Protein AF-A0A9D9K4T9-F1 (afdb_monomer)

Solvent-accessible surface area (backbone atoms only — not comparable to full-atom values): 6814 Å² total; per-residue (Å²): 108,70,69,56,29,68,74,70,73,47,84,76,87,84,81,91,73,86,72,83,72,71,83,89,52,61,52,65,62,52,19,48,52,57,57,55,70,65,71,66,52,78,64,47,41,59,69,52,89,51,76,40,75,67,49,90,54,60,74,48,31,54,37,29,51,52,46,48,26,70,63,34,76,47,54,49,30,36,56,38,71,42,73,45,84,91,44,83,73,84,41,72,42,80,75,44,74,44,54,48,39,58,55,53,52,56,56,63,70,76,106

pLDDT: mean 95.35, std 3.34, range [77.12, 98.44]

Foldseek 3Di:
DVVVCVVVVHDDDDQDQDPDDDPVDDLLVSLLVSVVSVVDDLVCLAPPADEDAADPPVVSSVSNQVVSCVSHVAGHKYFDKDWDPPDVVTDIDRPDTHRVRVVVVVVVVVD

Secondary structure (DSSP, 8-state):
-HHHHHHHSS-PPP--------TTS-HHHHHHHHHHTT---HHHHHHS--EE---SSHHHHHHHHHHHHHHHSSPPEEEEEEE-TT-SS--EEEEEEEEHHHHHHHHHH--

Structure (mmCIF, N/CA/C/O backbone):
data_AF-A0A9D9K4T9-F1
#
_entry.id   AF-A0A9D9K4T9-F1
#
loop_
_atom_site.group_PDB
_atom_site.id
_atom_site.type_symbol
_atom_site.label_atom_id
_atom_site.label_alt_id
_atom_site.label_comp_id
_atom_site.label_asym_id
_atom_site.label_entity_id
_atom_site.label_seq_id
_atom_site.pdbx_PDB_ins_code
_atom_site.Cartn_x
_atom_site.Cartn_y
_atom_site.Cartn_z
_atom_site.occupancy
_atom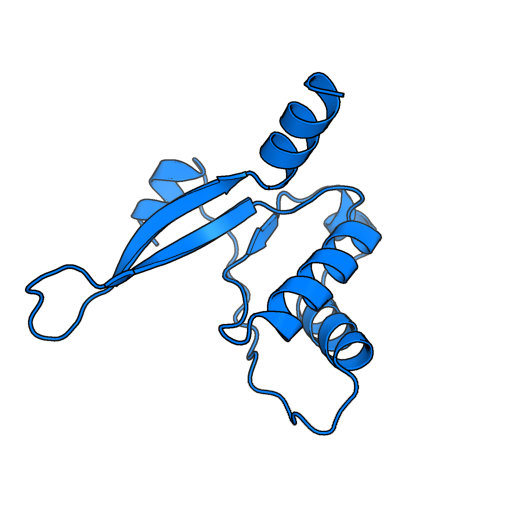_site.B_iso_or_equiv
_atom_site.auth_seq_id
_atom_site.auth_comp_id
_atom_site.auth_asym_id
_atom_site.auth_atom_id
_atom_site.pdbx_PDB_model_num
ATOM 1 N N . MET A 1 1 ? -8.887 13.772 5.233 1.00 77.12 1 MET A N 1
ATOM 2 C CA . MET A 1 1 ? -7.760 14.591 4.742 1.00 77.12 1 MET A CA 1
ATOM 3 C C . MET A 1 1 ? -7.056 15.345 5.867 1.00 77.12 1 MET A C 1
ATOM 5 O O . MET A 1 1 ? -5.870 15.124 6.027 1.00 77.12 1 MET A O 1
ATOM 9 N N . ALA A 1 2 ? -7.757 16.136 6.695 1.00 80.38 2 ALA A N 1
ATOM 10 C CA . ALA A 1 2 ? -7.148 16.928 7.781 1.00 80.38 2 ALA A CA 1
ATOM 11 C C . ALA A 1 2 ? -6.120 16.167 8.650 1.00 80.38 2 ALA A C 1
ATOM 13 O O . ALA A 1 2 ? -5.000 16.632 8.808 1.00 80.38 2 ALA A O 1
ATOM 14 N N . ARG A 1 3 ? -6.454 14.955 9.117 1.00 87.81 3 ARG A N 1
ATOM 15 C CA . ARG A 1 3 ? -5.536 14.124 9.919 1.00 87.81 3 ARG A CA 1
ATOM 16 C C . ARG A 1 3 ? -4.266 13.688 9.175 1.00 87.81 3 ARG A C 1
ATOM 18 O O . ARG A 1 3 ? -3.214 13.576 9.785 1.00 87.81 3 ARG A O 1
ATOM 25 N N . ILE A 1 4 ? -4.349 13.436 7.866 1.00 90.19 4 ILE A N 1
ATOM 26 C CA . ILE A 1 4 ? -3.174 13.066 7.058 1.00 90.19 4 ILE A CA 1
ATOM 27 C C . ILE A 1 4 ? -2.239 14.268 6.941 1.00 90.19 4 ILE A C 1
ATOM 29 O O . ILE A 1 4 ? -1.043 14.123 7.155 1.00 90.19 4 ILE A O 1
ATOM 33 N N . VAL A 1 5 ? -2.794 15.450 6.662 1.00 9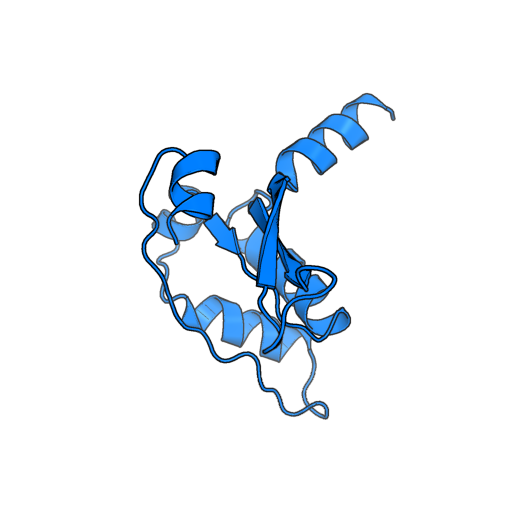1.38 5 VAL A N 1
ATOM 34 C CA . VAL A 1 5 ? -2.023 16.698 6.568 1.00 91.38 5 VAL A CA 1
ATOM 35 C C . VAL A 1 5 ? -1.343 17.027 7.895 1.00 91.38 5 VAL A C 1
ATOM 37 O O . VAL A 1 5 ? -0.179 17.404 7.899 1.00 91.38 5 VAL A O 1
ATOM 40 N N . GLU A 1 6 ? -2.036 16.827 9.018 1.00 89.56 6 GLU A N 1
ATOM 41 C CA . GLU A 1 6 ? -1.475 17.011 10.361 1.00 89.56 6 GLU A CA 1
ATOM 42 C C . GLU A 1 6 ? -0.253 16.111 10.608 1.00 89.56 6 GLU A C 1
ATOM 44 O O . GLU A 1 6 ? 0.758 16.580 11.120 1.00 89.56 6 GLU A O 1
ATOM 49 N N . ILE A 1 7 ? -0.328 14.831 10.226 1.00 88.06 7 ILE A N 1
ATOM 50 C CA . ILE A 1 7 ? 0.756 13.866 10.463 1.00 88.06 7 ILE A CA 1
ATOM 51 C C . ILE A 1 7 ? 1.916 14.059 9.473 1.00 88.06 7 ILE A C 1
ATOM 53 O O . ILE A 1 7 ? 3.076 13.956 9.861 1.00 88.06 7 ILE A O 1
ATOM 57 N N . VAL A 1 8 ? 1.618 14.305 8.195 1.00 89.00 8 VAL A N 1
ATOM 58 C CA . VAL A 1 8 ? 2.627 14.390 7.121 1.00 89.00 8 VAL A CA 1
ATOM 59 C C . VAL A 1 8 ? 3.244 15.791 7.017 1.00 89.00 8 VAL A C 1
ATOM 61 O O . VAL A 1 8 ? 4.337 15.942 6.481 1.00 89.00 8 VAL A O 1
ATOM 64 N N . GLY A 1 9 ? 2.572 16.827 7.527 1.00 90.38 9 GLY A N 1
ATOM 65 C CA . GLY A 1 9 ? 3.041 18.217 7.495 1.00 90.38 9 GLY A CA 1
ATOM 66 C C . GLY A 1 9 ? 2.842 18.931 6.152 1.00 90.38 9 GLY A C 1
ATOM 67 O O . GLY A 1 9 ? 3.249 20.080 6.003 1.00 90.38 9 GLY A O 1
ATOM 68 N N . ALA A 1 10 ? 2.206 18.279 5.176 1.00 90.38 10 ALA A N 1
ATOM 69 C CA . ALA A 1 10 ? 1.903 18.839 3.863 1.00 90.38 10 ALA A CA 1
ATOM 70 C C . ALA A 1 10 ? 0.593 18.266 3.306 1.00 90.38 10 ALA A C 1
ATOM 72 O O . ALA A 1 10 ? 0.134 17.202 3.725 1.00 90.38 10 ALA A O 1
ATOM 73 N N . THR A 1 11 ? -0.011 18.972 2.346 1.00 93.19 11 THR A N 1
ATOM 74 C CA . THR A 1 11 ? -1.185 18.464 1.621 1.00 93.19 11 THR A CA 1
ATOM 75 C C . THR A 1 11 ? -0.720 17.559 0.481 1.00 93.19 11 THR A C 1
ATOM 77 O O . THR A 1 11 ? -0.074 18.067 -0.434 1.00 93.19 11 THR A O 1
ATOM 80 N N . PRO A 1 12 ? -1.021 16.247 0.508 1.00 92.50 12 PRO A N 1
ATOM 81 C CA . PRO A 1 12 ? -0.625 15.352 -0.569 1.00 92.50 12 PRO A CA 1
ATOM 82 C C . PRO A 1 12 ? -1.506 15.556 -1.805 1.00 92.50 12 PRO A C 1
ATOM 84 O O . PRO A 1 12 ? -2.710 15.804 -1.694 1.00 92.50 12 PRO A O 1
ATOM 87 N N . GLU A 1 13 ? -0.921 15.369 -2.985 1.00 94.69 13 GLU A N 1
ATOM 88 C CA . GLU A 1 13 ? -1.695 15.107 -4.196 1.00 94.69 13 GLU A CA 1
ATOM 89 C C . GLU A 1 13 ? -2.368 13.732 -4.062 1.00 94.69 13 GLU A C 1
ATOM 91 O O . GLU A 1 13 ? -1.722 12.739 -3.724 1.00 94.69 13 GLU A O 1
ATOM 96 N N . VAL A 1 14 ? -3.679 13.662 -4.298 1.00 95.12 14 VAL A N 1
ATOM 97 C CA . VAL A 1 14 ? -4.439 12.414 -4.160 1.00 95.12 14 VAL A CA 1
ATOM 98 C C . VAL A 1 14 ? -4.704 11.815 -5.529 1.00 95.12 14 VAL A C 1
ATOM 100 O O . VAL A 1 14 ? -5.439 12.390 -6.329 1.00 95.12 14 VAL A O 1
ATOM 103 N N . ARG A 1 15 ? -4.184 10.608 -5.753 1.00 95.62 15 ARG A N 1
ATOM 104 C CA . ARG A 1 15 ? -4.483 9.798 -6.937 1.00 95.62 15 ARG A CA 1
ATOM 105 C C . ARG A 1 15 ? -5.443 8.674 -6.551 1.00 95.62 15 ARG A C 1
ATOM 107 O O . ARG A 1 15 ? -5.094 7.784 -5.778 1.00 95.62 15 ARG A O 1
ATOM 114 N N . ALA A 1 16 ? -6.675 8.739 -7.055 1.00 95.38 16 ALA A N 1
ATOM 115 C CA . ALA A 1 16 ? -7.685 7.711 -6.822 1.00 95.38 16 ALA A CA 1
ATOM 116 C C . ALA A 1 16 ? -7.467 6.539 -7.791 1.00 95.38 16 ALA A C 1
ATOM 118 O O . ALA A 1 16 ? -7.800 6.625 -8.971 1.00 95.38 16 ALA A O 1
ATOM 119 N N . ILE A 1 17 ? -6.889 5.448 -7.286 1.00 96.06 17 ILE A N 1
ATOM 120 C CA . ILE A 1 17 ? -6.604 4.239 -8.064 1.00 96.06 17 ILE A CA 1
ATOM 1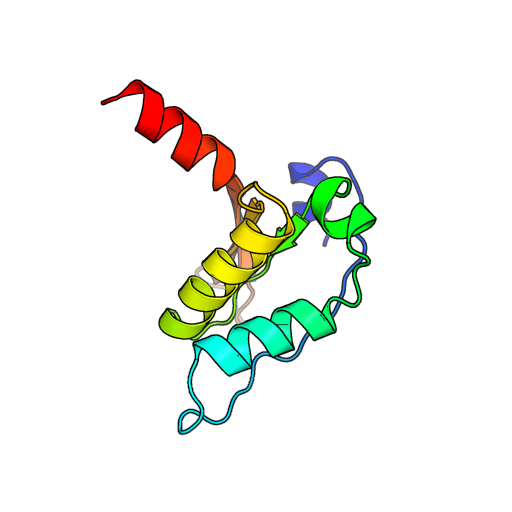21 C C . ILE A 1 17 ? -7.532 3.127 -7.581 1.00 96.06 17 ILE A C 1
ATOM 123 O O . ILE A 1 17 ? -7.478 2.705 -6.425 1.00 96.06 17 ILE A O 1
ATOM 127 N N . GLU A 1 18 ? -8.398 2.651 -8.469 1.00 94.31 18 GLU A N 1
ATOM 128 C CA . GLU A 1 18 ? -9.280 1.521 -8.181 1.00 94.31 18 GLU A CA 1
ATOM 129 C C . GLU A 1 18 ? -8.461 0.240 -8.029 1.00 94.31 18 GLU A C 1
ATOM 131 O O . GLU A 1 18 ? -7.648 -0.087 -8.890 1.00 94.31 18 GLU A O 1
ATOM 136 N N . SER A 1 19 ? -8.681 -0.491 -6.941 1.00 92.94 19 SER A N 1
ATOM 137 C CA . SER A 1 19 ? -7.943 -1.721 -6.623 1.00 92.94 19 SER A CA 1
ATOM 138 C C . SER A 1 19 ? -8.805 -2.980 -6.719 1.00 92.94 19 SER A C 1
ATOM 140 O O . SER A 1 19 ? -8.421 -4.042 -6.231 1.00 92.94 19 SER A O 1
ATOM 142 N N . GLN A 1 20 ? -9.979 -2.871 -7.347 1.00 92.62 20 GLN A N 1
ATOM 143 C CA . GLN A 1 20 ? -10.793 -4.010 -7.748 1.00 92.62 20 GLN A CA 1
ATOM 144 C C . GLN A 1 20 ? -10.070 -4.753 -8.867 1.00 92.62 20 GLN A C 1
ATOM 146 O O . GLN A 1 20 ? -9.649 -4.153 -9.854 1.00 92.62 20 GLN A O 1
ATOM 151 N N . ILE A 1 21 ? -9.902 -6.060 -8.690 1.00 92.19 21 ILE A N 1
ATOM 152 C CA . ILE A 1 21 ? -9.113 -6.888 -9.596 1.00 92.19 21 ILE A CA 1
ATOM 153 C C . ILE A 1 21 ? -9.858 -8.175 -9.916 1.00 92.19 21 ILE A C 1
ATOM 155 O O . ILE A 1 21 ? -10.598 -8.705 -9.083 1.00 92.19 21 ILE A O 1
ATOM 159 N N . ASP A 1 22 ? -9.604 -8.701 -11.106 1.00 93.00 22 ASP A N 1
ATOM 160 C CA . ASP A 1 22 ? -9.872 -10.099 -11.401 1.00 93.00 22 ASP A CA 1
ATOM 161 C C . ASP A 1 22 ? -8.832 -10.967 -10.674 1.00 93.00 22 ASP A C 1
ATOM 163 O O . ASP A 1 22 ? -7.622 -10.796 -10.847 1.00 93.00 22 ASP A O 1
ATOM 167 N N . ARG A 1 23 ? -9.313 -11.877 -9.823 1.00 90.38 23 ARG A N 1
ATOM 168 C CA . ARG A 1 23 ? -8.476 -12.735 -8.975 1.00 90.38 23 ARG A CA 1
ATOM 169 C C . ARG A 1 23 ? -7.886 -13.928 -9.723 1.00 90.38 23 ARG A C 1
ATOM 171 O O . ARG A 1 23 ? -7.032 -14.601 -9.152 1.00 90.38 23 ARG A O 1
ATOM 178 N N . GLU A 1 24 ? -8.318 -14.186 -10.955 1.00 96.50 24 GLU A N 1
ATOM 179 C CA . GLU A 1 24 ? -7.720 -15.210 -11.820 1.00 96.50 24 GLU A CA 1
ATOM 180 C C . GLU A 1 24 ? -6.422 -14.719 -12.477 1.00 96.50 24 GLU A C 1
ATOM 182 O O . GLU A 1 24 ? -5.599 -15.517 -12.930 1.00 96.50 24 GLU A O 1
ATOM 187 N N . ARG A 1 25 ? -6.187 -13.401 -12.481 1.00 97.50 25 ARG A N 1
ATOM 188 C CA . ARG A 1 25 ? -4.974 -12.804 -13.043 1.00 97.50 25 ARG A CA 1
ATOM 189 C C . ARG A 1 25 ? -3.787 -12.914 -12.074 1.00 97.50 25 ARG A C 1
ATOM 191 O O . ARG A 1 25 ? -3.959 -12.758 -10.862 1.00 97.50 25 ARG A O 1
ATOM 198 N N . PRO A 1 26 ? -2.551 -13.099 -12.578 1.00 97.94 26 PRO A N 1
ATOM 199 C CA . PRO A 1 26 ? -1.361 -13.102 -11.731 1.00 97.94 26 PRO A CA 1
ATOM 200 C C . PRO A 1 26 ? -1.190 -11.778 -10.974 1.00 97.94 26 PRO A C 1
ATOM 202 O O . PRO A 1 26 ? -1.086 -10.714 -11.584 1.00 97.94 26 PRO A O 1
ATOM 205 N N . LEU A 1 27 ? -1.086 -11.837 -9.642 1.00 97.62 27 LEU A N 1
ATOM 206 C CA . LEU A 1 27 ? -1.010 -10.634 -8.799 1.00 97.62 27 LEU A CA 1
ATOM 207 C C . LEU A 1 27 ? 0.201 -9.743 -9.098 1.00 97.62 27 LEU A C 1
ATOM 209 O O . LEU A 1 27 ? 0.100 -8.536 -8.922 1.00 97.62 27 LEU A O 1
ATOM 213 N N . ALA A 1 28 ? 1.319 -10.307 -9.563 1.00 97.62 28 ALA A N 1
ATOM 214 C CA . ALA A 1 28 ? 2.491 -9.524 -9.961 1.00 97.62 28 ALA A CA 1
ATOM 215 C C . ALA A 1 28 ? 2.194 -8.610 -11.164 1.00 97.62 28 ALA A C 1
ATOM 217 O O . ALA A 1 28 ? 2.583 -7.447 -11.160 1.00 97.62 28 ALA A O 1
ATOM 218 N N . VAL A 1 29 ? 1.444 -9.110 -12.155 1.00 98.12 29 VAL A N 1
ATOM 219 C CA . VAL A 1 29 ? 1.017 -8.317 -13.322 1.00 98.12 29 VAL A CA 1
ATOM 220 C C . VAL A 1 29 ? 0.075 -7.206 -12.874 1.00 98.12 29 VAL A C 1
ATOM 222 O O . VAL A 1 29 ? 0.264 -6.044 -13.210 1.00 98.12 29 VAL A O 1
ATOM 225 N N . VAL A 1 30 ? -0.908 -7.558 -12.047 1.00 97.94 30 VAL A N 1
ATOM 226 C CA . VAL A 1 30 ? -1.891 -6.601 -11.535 1.00 97.94 30 VAL A CA 1
ATOM 227 C C . VAL A 1 30 ? -1.238 -5.535 -10.642 1.00 97.94 30 VAL A C 1
ATOM 229 O O . VAL A 1 30 ? -1.620 -4.371 -10.694 1.00 97.94 30 VAL A O 1
ATOM 232 N N . ALA A 1 31 ? -0.236 -5.899 -9.840 1.00 98.19 31 ALA A N 1
ATOM 233 C CA . ALA A 1 31 ? 0.520 -4.958 -9.016 1.00 98.19 31 ALA A CA 1
ATOM 234 C C . ALA A 1 31 ? 1.290 -3.935 -9.864 1.00 98.19 31 ALA A C 1
ATOM 236 O O . ALA A 1 31 ? 1.221 -2.742 -9.568 1.00 98.19 31 ALA A O 1
ATOM 237 N N . ALA A 1 32 ? 1.957 -4.385 -10.932 1.00 98.31 32 ALA A N 1
ATOM 238 C CA . ALA A 1 32 ? 2.622 -3.503 -11.890 1.00 98.31 32 ALA A CA 1
ATOM 239 C C . ALA A 1 32 ? 1.630 -2.536 -12.552 1.00 98.31 32 ALA A C 1
ATOM 241 O O . ALA A 1 32 ? 1.8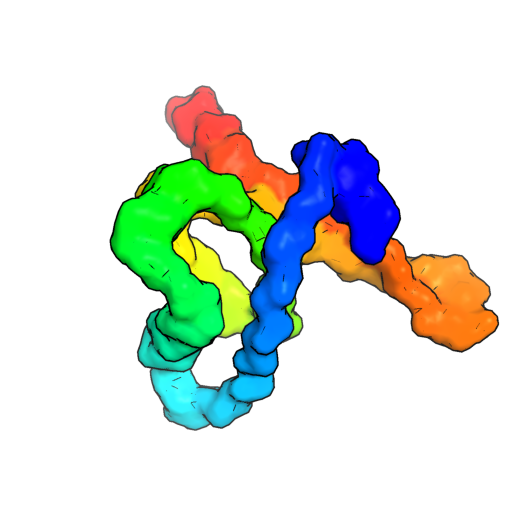66 -1.331 -12.556 1.00 98.31 32 ALA A O 1
ATOM 242 N N . GLU A 1 33 ? 0.470 -3.029 -12.994 1.00 97.69 33 GLU A N 1
ATOM 243 C CA . GLU A 1 33 ? -0.587 -2.193 -13.581 1.00 97.69 33 GLU A CA 1
ATOM 244 C C . GLU A 1 33 ? -1.137 -1.151 -12.594 1.00 97.69 33 GLU A C 1
ATOM 246 O O . GLU A 1 33 ? -1.385 -0.004 -12.967 1.00 97.69 33 GLU A O 1
ATOM 251 N N . LEU A 1 34 ? -1.323 -1.510 -11.319 1.00 97.44 34 LEU A N 1
ATOM 252 C CA . LEU A 1 34 ? -1.738 -0.549 -10.292 1.00 97.44 34 LEU A CA 1
ATOM 253 C C . LEU A 1 34 ? -0.670 0.518 -10.036 1.00 97.44 34 LEU A C 1
ATOM 255 O O . LEU A 1 34 ? -1.021 1.684 -9.851 1.00 97.44 34 LEU A O 1
ATOM 259 N N . ALA A 1 35 ? 0.611 0.143 -10.043 1.00 97.69 35 ALA A N 1
ATOM 260 C CA . ALA A 1 35 ? 1.703 1.103 -9.954 1.00 97.69 35 ALA A CA 1
ATOM 261 C C . ALA A 1 35 ? 1.742 2.013 -11.196 1.00 97.69 35 ALA A C 1
ATOM 263 O O . ALA A 1 35 ? 1.875 3.225 -11.052 1.00 97.69 35 ALA A O 1
ATOM 264 N N . ASP A 1 36 ? 1.535 1.478 -12.401 1.00 97.94 36 ASP A N 1
ATOM 265 C CA . ASP A 1 36 ? 1.481 2.260 -13.645 1.00 97.94 36 ASP A CA 1
ATOM 266 C C . ASP A 1 36 ? 0.353 3.293 -13.631 1.00 97.94 36 ASP A C 1
ATOM 268 O O . ASP A 1 36 ? 0.542 4.429 -14.065 1.00 97.94 36 ASP A O 1
ATOM 272 N N . ARG A 1 37 ? -0.800 2.948 -13.047 1.00 97.50 37 ARG A N 1
ATOM 273 C CA . ARG A 1 37 ? -1.926 3.880 -12.870 1.00 97.50 37 ARG A CA 1
ATOM 274 C C . ARG A 1 37 ? -1.595 5.066 -11.977 1.00 97.50 37 ARG A C 1
ATOM 276 O O . ARG A 1 37 ? -2.286 6.080 -12.068 1.00 97.50 37 ARG A O 1
ATOM 283 N N . ALA A 1 38 ? -0.539 4.986 -11.164 1.00 96.44 38 ALA A N 1
ATOM 284 C CA . ALA A 1 38 ? -0.036 6.161 -10.477 1.00 96.44 38 ALA A CA 1
ATOM 285 C C . ALA A 1 38 ? 0.404 7.232 -11.475 1.00 96.44 38 ALA A C 1
ATOM 287 O O . ALA A 1 38 ? 0.296 8.388 -11.122 1.00 96.44 38 ALA A O 1
ATOM 288 N N . SER A 1 39 ? 0.806 6.906 -12.711 1.00 96.94 39 SER A N 1
ATOM 289 C CA . SER A 1 39 ? 1.256 7.876 -13.727 1.00 96.94 39 SER A CA 1
ATOM 290 C C . SER A 1 39 ? 2.424 8.741 -13.242 1.00 96.94 39 SER A C 1
ATOM 292 O O . SER A 1 39 ? 2.457 9.949 -13.457 1.00 96.94 39 SER A O 1
ATOM 294 N N . LEU A 1 40 ? 3.357 8.116 -12.523 1.00 97.25 40 LEU A N 1
ATOM 295 C CA . LEU A 1 40 ? 4.615 8.726 -12.105 1.00 97.25 40 LEU A CA 1
ATOM 296 C C . LEU A 1 40 ? 5.704 8.404 -13.126 1.00 97.25 40 LEU A C 1
ATOM 298 O O . LEU A 1 40 ? 5.850 7.257 -13.560 1.00 97.25 40 LEU A O 1
ATOM 302 N N . THR A 1 41 ? 6.480 9.416 -13.483 1.00 97.31 41 THR A N 1
ATOM 303 C CA . THR A 1 41 ? 7.703 9.271 -14.269 1.00 97.31 41 THR A CA 1
ATOM 304 C C . THR A 1 41 ? 8.791 8.553 -13.461 1.00 97.31 41 THR A C 1
ATOM 306 O O . THR A 1 41 ? 8.734 8.522 -12.229 1.00 97.31 41 THR A O 1
ATOM 309 N N . PRO A 1 42 ? 9.818 7.981 -14.120 1.00 95.94 42 PRO A N 1
ATOM 310 C CA . PRO A 1 42 ? 10.937 7.350 -13.417 1.00 95.94 42 PRO A CA 1
ATOM 311 C C . PRO A 1 42 ? 11.661 8.267 -12.422 1.00 95.94 42 PRO A C 1
ATOM 313 O O . PRO A 1 42 ? 12.150 7.773 -11.410 1.00 95.94 42 PRO A O 1
ATOM 316 N N . ASP A 1 43 ? 11.729 9.574 -12.702 1.00 96.88 43 ASP A N 1
ATOM 317 C CA . ASP A 1 43 ? 12.309 10.561 -11.785 1.00 96.88 43 ASP A CA 1
ATOM 318 C C . ASP A 1 43 ? 11.407 10.767 -10.565 1.00 96.88 43 ASP A C 1
ATOM 320 O O . ASP A 1 43 ? 11.864 10.615 -9.435 1.00 96.88 43 ASP A O 1
ATOM 324 N N . GLU A 1 44 ? 10.107 10.995 -10.779 1.00 97.31 44 GLU A N 1
ATOM 325 C CA . GLU A 1 44 ? 9.160 11.189 -9.679 1.00 97.31 44 GLU A CA 1
ATOM 326 C C . GLU A 1 44 ? 9.132 9.983 -8.736 1.00 97.31 44 GLU A C 1
ATOM 328 O O . GLU A 1 44 ? 9.166 10.171 -7.525 1.00 97.31 44 GLU A O 1
ATOM 333 N N . TRP A 1 45 ? 9.163 8.747 -9.253 1.00 97.12 45 TRP A N 1
ATOM 334 C CA . TRP A 1 45 ? 9.251 7.541 -8.414 1.00 97.12 45 TRP A CA 1
ATOM 335 C C . TRP A 1 45 ? 10.401 7.579 -7.399 1.00 97.12 45 TRP A C 1
ATOM 337 O O . TRP A 1 45 ? 10.268 6.998 -6.323 1.00 97.12 45 TRP A O 1
ATOM 347 N N . GLN A 1 46 ? 11.514 8.235 -7.731 1.00 94.88 46 GLN A N 1
ATOM 348 C CA . GLN A 1 46 ? 12.708 8.310 -6.889 1.00 94.88 46 GLN A CA 1
ATOM 349 C C . GLN A 1 46 ? 12.758 9.579 -6.033 1.00 94.88 46 GLN A C 1
ATOM 351 O O . GLN A 1 46 ? 13.414 9.582 -4.990 1.00 94.88 46 GLN A O 1
ATOM 356 N N . THR A 1 47 ? 12.103 10.658 -6.466 1.00 94.50 47 THR A N 1
ATOM 357 C CA . THR A 1 47 ? 12.257 11.989 -5.866 1.00 94.50 47 THR A CA 1
ATOM 358 C C . THR A 1 47 ? 11.068 12.420 -5.016 1.00 94.50 47 THR A C 1
ATOM 360 O O . THR A 1 47 ? 11.262 13.188 -4.068 1.00 94.50 47 THR A O 1
ATOM 363 N N . ILE A 1 48 ? 9.852 11.923 -5.283 1.00 94.81 48 ILE A N 1
ATOM 364 C CA . ILE A 1 48 ? 8.668 12.325 -4.516 1.00 94.81 48 ILE A CA 1
ATOM 365 C C . ILE A 1 48 ? 8.421 11.397 -3.315 1.00 94.81 48 ILE A C 1
ATOM 367 O O . ILE A 1 48 ? 8.448 10.170 -3.448 1.00 94.81 48 ILE A O 1
ATOM 371 N N . PRO A 1 49 ? 8.111 11.944 -2.126 1.00 93.56 49 PRO A N 1
ATOM 372 C CA . PRO A 1 49 ? 7.637 11.138 -1.007 1.00 93.56 49 PRO A CA 1
ATOM 373 C C . PRO A 1 49 ? 6.281 10.495 -1.325 1.00 93.56 49 PRO A C 1
ATOM 375 O O . PRO A 1 49 ? 5.327 11.181 -1.690 1.00 93.56 49 PRO A O 1
ATOM 378 N N . LEU A 1 50 ? 6.176 9.178 -1.134 1.00 96.44 50 LEU A N 1
ATOM 379 C CA . LEU A 1 50 ? 4.958 8.414 -1.411 1.00 96.44 50 LEU A CA 1
ATOM 380 C C . LEU A 1 50 ? 4.240 8.000 -0.123 1.00 96.44 50 LEU A C 1
ATOM 382 O O . LEU A 1 50 ? 4.845 7.445 0.799 1.00 96.44 50 LEU A O 1
ATOM 386 N N . LEU A 1 51 ? 2.924 8.208 -0.104 1.00 96.62 51 LEU A N 1
ATOM 387 C CA . LEU A 1 51 ? 1.999 7.705 0.909 1.00 96.62 51 LEU A CA 1
ATOM 388 C C . LEU A 1 51 ? 0.941 6.841 0.221 1.00 96.62 51 LEU A C 1
ATOM 390 O O . LEU A 1 51 ? 0.258 7.315 -0.685 1.00 96.62 51 LEU A O 1
ATOM 394 N N . ILE A 1 52 ? 0.769 5.597 0.668 1.00 97.00 52 ILE A N 1
ATOM 395 C CA . ILE A 1 52 ? -0.234 4.685 0.108 1.00 97.00 52 ILE A CA 1
ATOM 396 C C . ILE A 1 52 ? -1.379 4.426 1.087 1.00 97.00 52 ILE A C 1
ATOM 398 O O . ILE A 1 52 ? -1.170 4.261 2.287 1.00 97.00 52 ILE A O 1
ATOM 402 N N . ASN A 1 53 ? -2.595 4.322 0.557 1.00 96.50 53 ASN A N 1
ATOM 403 C CA . ASN A 1 53 ? -3.682 3.588 1.198 1.00 96.50 53 ASN A CA 1
ATOM 404 C C . ASN A 1 53 ? -3.768 2.225 0.491 1.00 96.50 53 ASN A C 1
ATOM 406 O O . ASN A 1 53 ? -4.185 2.190 -0.670 1.00 96.50 53 ASN A O 1
ATOM 410 N N . PRO A 1 54 ? -3.286 1.134 1.106 1.00 96.25 54 PRO A N 1
ATOM 411 C CA . PRO A 1 54 ? -3.106 -0.128 0.404 1.00 96.25 54 PRO A CA 1
ATOM 412 C C . PRO A 1 54 ? -4.453 -0.745 -0.015 1.00 96.25 54 PRO A C 1
ATOM 414 O O . PRO A 1 54 ? -5.466 -0.544 0.661 1.00 96.25 54 PRO A O 1
ATOM 417 N N . PRO A 1 55 ? -4.479 -1.553 -1.091 1.00 96.19 55 PRO A N 1
ATOM 418 C CA . PRO A 1 55 ? -5.627 -2.395 -1.409 1.00 96.19 55 PRO A CA 1
ATOM 419 C C . PRO A 1 55 ? -6.031 -3.281 -0.225 1.00 96.19 55 PRO A C 1
ATOM 421 O O . PRO A 1 55 ? -5.178 -3.829 0.470 1.00 96.19 55 PRO A O 1
ATOM 424 N N . ALA A 1 56 ? -7.334 -3.504 -0.038 1.00 93.94 56 ALA A N 1
ATOM 425 C CA . ALA A 1 56 ? -7.838 -4.334 1.062 1.00 93.94 56 ALA A CA 1
ATOM 426 C C . ALA A 1 56 ? -7.436 -5.820 0.943 1.00 93.94 56 ALA A C 1
ATOM 428 O O . ALA A 1 56 ? -7.421 -6.554 1.932 1.00 93.94 56 ALA A O 1
ATOM 429 N N . LEU A 1 57 ? -7.106 -6.285 -0.266 1.00 96.38 57 LEU A N 1
ATOM 430 C CA . LEU A 1 57 ? -6.629 -7.644 -0.495 1.00 96.38 57 LEU A CA 1
ATOM 431 C C . LEU A 1 57 ? -5.142 -7.752 -0.129 1.00 96.38 57 LEU A C 1
ATOM 433 O O . LEU A 1 57 ? -4.281 -7.360 -0.915 1.00 96.38 57 LEU A O 1
ATOM 437 N N . ALA A 1 58 ? -4.837 -8.337 1.032 1.00 96.81 58 ALA A N 1
ATOM 438 C CA . ALA A 1 58 ? -3.472 -8.403 1.563 1.00 96.81 58 ALA A CA 1
ATOM 439 C C . ALA A 1 58 ? -2.412 -8.955 0.575 1.00 96.81 58 ALA A C 1
ATOM 441 O O . ALA A 1 58 ? -1.377 -8.307 0.426 1.00 96.81 58 ALA A O 1
ATOM 442 N N . PRO A 1 59 ? -2.638 -10.062 -0.170 1.00 97.31 59 PRO A N 1
ATOM 443 C CA . PRO A 1 59 ? -1.676 -10.522 -1.178 1.00 97.31 59 PRO A CA 1
ATOM 444 C C . PRO A 1 59 ? -1.365 -9.488 -2.270 1.00 97.31 59 PRO A C 1
ATOM 446 O O . PRO A 1 59 ? -0.215 -9.355 -2.682 1.00 97.31 59 PRO A O 1
ATOM 449 N N . LEU A 1 60 ? -2.371 -8.728 -2.712 1.00 97.88 60 LEU A N 1
ATOM 450 C CA . LEU A 1 60 ? -2.191 -7.666 -3.701 1.00 97.88 60 LEU A CA 1
ATOM 451 C C . LEU A 1 60 ? -1.439 -6.473 -3.103 1.00 97.88 60 LEU A C 1
ATOM 453 O O . LEU A 1 60 ? -0.555 -5.928 -3.753 1.00 97.88 60 LEU A O 1
ATOM 457 N N . ALA A 1 61 ? -1.749 -6.093 -1.861 1.00 97.88 61 ALA A N 1
ATOM 458 C CA . ALA A 1 61 ? -1.034 -5.028 -1.164 1.00 97.88 61 ALA A CA 1
ATOM 459 C C . ALA A 1 61 ? 0.462 -5.346 -1.012 1.00 97.88 61 ALA A C 1
ATOM 461 O O . ALA A 1 61 ? 1.299 -4.482 -1.256 1.00 97.88 61 ALA A O 1
ATOM 462 N N . VAL A 1 62 ? 0.807 -6.592 -0.670 1.00 98.12 62 VAL A N 1
ATOM 463 C CA . VAL A 1 62 ? 2.206 -7.037 -0.563 1.00 98.12 62 VAL A CA 1
ATOM 464 C C . VAL A 1 62 ? 2.903 -7.032 -1.926 1.00 98.12 62 VAL A C 1
ATOM 466 O O . VAL A 1 62 ? 4.032 -6.553 -2.023 1.00 98.12 62 VAL A O 1
ATOM 469 N N . ALA A 1 63 ? 2.240 -7.510 -2.984 1.00 98.31 63 ALA A N 1
ATOM 470 C CA . ALA A 1 63 ? 2.789 -7.468 -4.341 1.00 98.31 63 ALA A CA 1
ATOM 471 C C . ALA A 1 63 ? 3.033 -6.023 -4.816 1.00 98.31 63 ALA A C 1
ATOM 473 O O . ALA A 1 63 ? 4.107 -5.711 -5.324 1.00 98.31 63 ALA A O 1
ATOM 474 N N . LEU A 1 64 ? 2.075 -5.121 -4.576 1.00 98.31 64 LEU A N 1
ATOM 475 C CA . LEU A 1 64 ? 2.200 -3.700 -4.901 1.00 98.31 64 LEU A CA 1
ATOM 476 C C . LEU A 1 64 ? 3.316 -3.016 -4.100 1.00 98.31 64 LEU A C 1
ATOM 478 O O . LEU A 1 64 ? 4.045 -2.196 -4.647 1.00 98.31 64 LEU A O 1
ATOM 482 N N . LEU A 1 65 ? 3.492 -3.360 -2.821 1.00 98.25 65 LEU A N 1
ATOM 483 C CA . LEU A 1 65 ? 4.602 -2.845 -2.016 1.00 98.25 65 LEU A CA 1
ATOM 484 C C . LEU A 1 65 ? 5.966 -3.243 -2.589 1.00 98.25 65 LEU A C 1
ATOM 486 O O . LEU A 1 65 ? 6.881 -2.420 -2.588 1.00 98.25 65 LEU A O 1
ATOM 490 N N . ALA A 1 66 ? 6.104 -4.478 -3.082 1.00 98.44 66 ALA A N 1
ATOM 491 C CA . ALA A 1 66 ? 7.328 -4.932 -3.739 1.00 98.44 66 ALA A CA 1
ATOM 492 C C . ALA A 1 66 ? 7.586 -4.161 -5.044 1.00 98.44 66 ALA A C 1
ATOM 494 O O . ALA A 1 66 ? 8.709 -3.713 -5.271 1.00 98.44 66 ALA A O 1
ATOM 495 N N . GLU A 1 67 ? 6.543 -3.948 -5.850 1.00 98.38 67 GLU A N 1
ATOM 496 C CA . GLU A 1 67 ? 6.616 -3.171 -7.092 1.00 98.38 67 GLU A CA 1
ATOM 497 C C . GLU A 1 67 ? 7.032 -1.714 -6.835 1.00 98.38 67 GLU A C 1
ATOM 499 O O . GLU A 1 67 ? 7.988 -1.222 -7.435 1.00 98.38 67 GLU A O 1
ATOM 504 N N . ILE A 1 68 ? 6.370 -1.034 -5.890 1.00 98.00 68 ILE A N 1
ATOM 505 C CA . ILE A 1 68 ? 6.705 0.346 -5.510 1.00 98.00 68 ILE A CA 1
ATOM 506 C C . ILE A 1 68 ? 8.153 0.421 -5.026 1.00 98.00 68 ILE A C 1
ATOM 508 O O . ILE A 1 68 ? 8.892 1.289 -5.481 1.00 98.00 68 ILE A O 1
ATOM 512 N N . HIS A 1 69 ? 8.578 -0.500 -4.153 1.00 97.81 69 HIS A N 1
ATOM 513 C CA . HIS A 1 69 ? 9.953 -0.532 -3.654 1.00 97.81 69 HIS A CA 1
ATOM 514 C C . HIS A 1 69 ? 10.979 -0.726 -4.777 1.00 97.81 69 HIS A C 1
ATOM 516 O O . HIS A 1 69 ? 12.052 -0.128 -4.733 1.00 97.81 69 HIS A O 1
ATOM 522 N N . GLY A 1 70 ? 10.658 -1.541 -5.786 1.00 97.50 70 GLY A N 1
ATOM 523 C CA . GLY A 1 70 ? 11.506 -1.738 -6.960 1.00 97.50 70 GLY A CA 1
ATOM 524 C C . GLY A 1 70 ? 11.671 -0.469 -7.800 1.00 97.50 70 GLY A C 1
ATOM 525 O O . GLY A 1 70 ? 12.769 -0.203 -8.280 1.00 97.50 70 GLY A O 1
ATOM 526 N N . ARG A 1 71 ? 10.607 0.334 -7.939 1.00 97.56 71 ARG A N 1
ATOM 527 C CA . ARG A 1 71 ? 10.617 1.579 -8.728 1.00 97.56 71 ARG A CA 1
ATOM 528 C C . ARG A 1 71 ? 11.260 2.758 -7.999 1.00 97.56 71 ARG A C 1
ATOM 530 O O . ARG A 1 71 ? 11.967 3.540 -8.626 1.00 97.56 71 ARG A O 1
ATOM 537 N N . SER A 1 72 ? 11.022 2.890 -6.695 1.00 96.75 72 SER A N 1
ATOM 538 C CA . SER A 1 72 ? 11.493 4.028 -5.889 1.00 96.75 72 SER A CA 1
ATOM 539 C C . SER A 1 72 ? 12.824 3.779 -5.170 1.00 96.75 72 SER A C 1
ATOM 541 O O . SER A 1 72 ? 13.477 4.715 -4.715 1.00 96.75 72 SER A O 1
ATOM 543 N N . GLY A 1 73 ? 13.212 2.513 -4.984 1.00 94.81 73 GLY A N 1
ATOM 5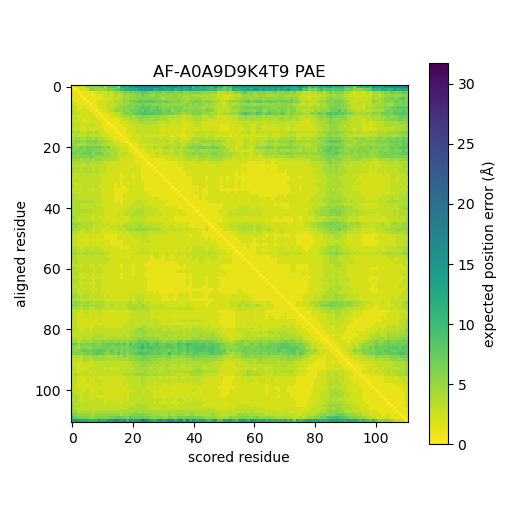44 C CA . GLY A 1 73 ? 14.355 2.110 -4.160 1.00 94.81 73 GLY A CA 1
ATOM 545 C C . GLY A 1 73 ? 14.132 2.228 -2.642 1.00 94.81 73 GLY A C 1
ATOM 546 O O . GLY A 1 73 ? 15.043 1.929 -1.865 1.00 94.81 73 GLY A O 1
ATOM 547 N N . GLN A 1 74 ? 12.945 2.650 -2.191 1.00 95.00 74 GLN A N 1
ATOM 548 C CA . GLN A 1 74 ? 12.596 2.863 -0.779 1.00 95.00 74 GLN A CA 1
ATOM 549 C C . GLN A 1 74 ? 11.159 2.396 -0.508 1.00 95.00 74 GLN A C 1
ATOM 551 O O . GLN A 1 74 ? 10.314 2.387 -1.397 1.00 95.00 74 GLN A O 1
ATOM 556 N N . PHE A 1 75 ? 10.833 1.975 0.716 1.00 97.31 75 PHE A N 1
ATOM 557 C CA . PHE A 1 75 ? 9.422 1.698 1.019 1.00 97.31 75 PHE A CA 1
ATOM 558 C C . PHE A 1 75 ? 8.615 3.001 1.188 1.00 97.31 75 PHE A C 1
ATOM 560 O O . PHE A 1 75 ? 9.131 3.950 1.780 1.00 97.31 75 PHE A O 1
ATOM 567 N N . PRO A 1 76 ? 7.352 3.056 0.719 1.00 97.19 76 PRO A N 1
ATOM 568 C CA . PRO A 1 76 ? 6.482 4.207 0.948 1.00 97.19 76 PRO A CA 1
ATOM 569 C C . PRO A 1 76 ? 5.993 4.251 2.405 1.00 97.19 76 PRO A C 1
ATOM 571 O O . PRO A 1 76 ? 6.048 3.252 3.127 1.00 97.19 76 PRO A O 1
ATOM 574 N N . ALA A 1 77 ? 5.440 5.386 2.831 1.00 97.31 77 ALA A N 1
ATOM 575 C CA . ALA A 1 77 ? 4.604 5.420 4.028 1.00 97.31 77 ALA A CA 1
ATOM 576 C C . ALA A 1 77 ? 3.228 4.793 3.735 1.00 97.31 77 ALA A C 1
ATOM 578 O O . ALA A 1 77 ? 2.749 4.831 2.601 1.00 97.31 77 ALA A O 1
ATOM 579 N N . MET A 1 78 ? 2.565 4.238 4.750 1.00 96.88 78 MET A N 1
ATOM 580 C CA . MET A 1 78 ? 1.271 3.564 4.608 1.00 96.88 78 MET A CA 1
ATOM 581 C C . MET A 1 78 ? 0.242 4.121 5.591 1.00 96.88 78 MET A C 1
ATOM 583 O O . MET A 1 78 ? 0.494 4.186 6.791 1.00 96.88 78 MET A O 1
ATOM 587 N N . VAL A 1 79 ? -0.941 4.474 5.093 1.00 96.50 79 VAL A N 1
ATOM 588 C CA . VAL A 1 79 ? -2.093 4.834 5.925 1.00 96.50 79 VAL A CA 1
ATOM 589 C C . VAL A 1 79 ? -2.716 3.565 6.500 1.00 96.50 79 VAL A C 1
ATOM 591 O O . VAL A 1 79 ? -3.060 2.646 5.760 1.00 96.50 79 VAL A O 1
ATOM 594 N N . ASN A 1 80 ? -2.922 3.545 7.814 1.00 95.31 80 ASN A N 1
ATOM 595 C CA . ASN A 1 80 ? -3.747 2.556 8.494 1.00 95.31 80 ASN A CA 1
ATOM 596 C C . ASN A 1 80 ? -5.048 3.220 8.958 1.00 95.31 80 ASN A C 1
ATOM 598 O O . ASN A 1 80 ? -5.029 4.150 9.771 1.00 95.31 80 ASN A O 1
ATOM 602 N N . ILE A 1 81 ? -6.180 2.753 8.435 1.00 94.75 81 ILE A N 1
ATOM 603 C CA . ILE A 1 81 ? -7.509 3.237 8.816 1.00 94.75 81 ILE A CA 1
ATOM 604 C C . ILE A 1 81 ? -8.231 2.207 9.677 1.00 94.75 81 ILE A C 1
ATOM 606 O O . ILE A 1 81 ? -8.114 1.004 9.456 1.00 94.75 81 ILE A O 1
ATOM 610 N N . ARG A 1 82 ? -9.029 2.675 10.638 1.00 94.31 82 ARG A N 1
ATOM 611 C CA . ARG A 1 82 ? -9.863 1.804 11.478 1.00 94.31 82 ARG A CA 1
ATOM 612 C C . ARG A 1 82 ? -11.238 2.424 11.728 1.00 94.31 82 ARG A C 1
ATOM 614 O O . ARG A 1 82 ? -11.360 3.651 11.669 1.00 94.31 82 ARG A O 1
ATOM 621 N N . PRO A 1 83 ? -12.273 1.614 12.001 1.00 95.88 83 PRO A N 1
ATOM 622 C CA . PRO A 1 83 ? -13.571 2.140 12.390 1.00 95.88 83 PRO A CA 1
ATOM 623 C C . PRO A 1 83 ? -13.489 2.843 13.750 1.00 95.88 83 PRO A C 1
ATOM 625 O O . PRO A 1 83 ? -12.801 2.385 14.663 1.00 95.88 83 PRO A O 1
ATOM 628 N N . ILE A 1 84 ? -14.237 3.934 13.896 1.00 96.25 84 ILE A N 1
ATOM 629 C CA . ILE A 1 84 ? -14.424 4.625 15.172 1.00 96.25 84 ILE A CA 1
ATOM 630 C C . ILE A 1 84 ? -15.450 3.832 15.982 1.00 96.25 84 ILE A C 1
ATOM 632 O O . ILE A 1 84 ? -16.615 3.712 15.581 1.00 96.25 84 ILE A O 1
ATOM 636 N N . ALA A 1 85 ? -15.019 3.283 17.118 1.00 94.81 85 ALA A N 1
ATOM 637 C CA . ALA A 1 85 ? -15.873 2.495 18.001 1.00 94.81 85 ALA A CA 1
ATOM 638 C C . ALA A 1 85 ? -17.113 3.297 18.437 1.00 94.81 85 ALA A C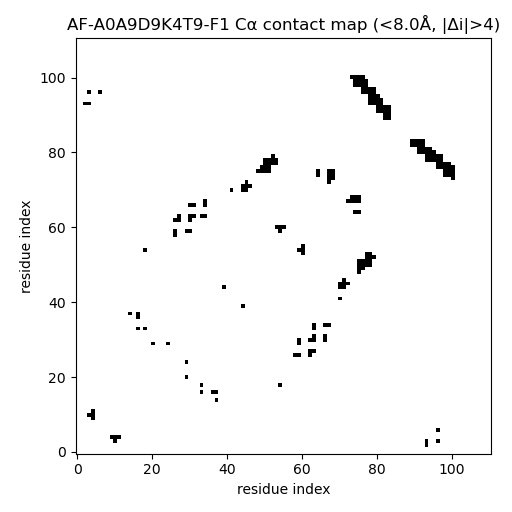 1
ATOM 640 O O . ALA A 1 85 ? -17.009 4.458 18.826 1.00 94.81 85 ALA A O 1
ATOM 641 N N . GLY A 1 86 ? -18.293 2.679 18.346 1.00 94.44 86 GLY A N 1
ATOM 642 C CA . GLY A 1 86 ? -19.562 3.310 18.727 1.00 94.44 86 GLY A CA 1
ATOM 643 C C . GLY A 1 86 ? -20.089 4.373 17.755 1.00 94.44 86 GLY A C 1
ATOM 644 O O . GLY A 1 86 ? -21.098 5.007 18.053 1.00 94.44 86 GLY A O 1
ATOM 645 N N . SER A 1 87 ? -19.453 4.583 16.596 1.00 96.00 87 SER A N 1
ATOM 646 C CA . SER A 1 87 ? -19.964 5.527 15.594 1.00 96.00 87 SER A CA 1
ATOM 647 C C . SER A 1 87 ? -21.207 4.988 14.872 1.00 96.00 87 SER A C 1
ATOM 649 O O . SER A 1 87 ? -21.204 3.876 14.341 1.00 96.00 87 SER A O 1
ATOM 651 N N . ILE A 1 88 ? -22.271 5.797 14.838 1.00 92.81 88 ILE A N 1
ATOM 652 C CA . ILE A 1 88 ? -23.495 5.533 14.070 1.00 92.81 88 ILE A CA 1
ATOM 653 C C . ILE A 1 88 ? -23.809 6.787 13.230 1.00 92.81 88 ILE A C 1
ATOM 655 O O . ILE A 1 88 ? -24.072 7.845 13.808 1.00 92.81 88 ILE A O 1
ATOM 659 N N . PRO A 1 89 ? -23.767 6.717 11.883 1.00 92.75 89 PRO A N 1
ATOM 660 C CA . PRO A 1 89 ? -23.312 5.580 11.069 1.00 92.75 89 PRO A CA 1
ATOM 661 C C . PRO A 1 89 ? -21.810 5.300 11.250 1.00 92.75 89 PRO A C 1
ATOM 663 O O . PRO A 1 89 ? -21.086 6.143 11.783 1.00 92.75 89 PRO A O 1
ATOM 666 N N . THR A 1 90 ? -21.342 4.136 10.784 1.00 94.75 90 THR A N 1
ATOM 667 C CA . THR A 1 90 ? -19.924 3.751 10.851 1.00 94.75 90 THR A CA 1
ATOM 668 C C . THR A 1 90 ? -19.043 4.814 10.203 1.00 94.75 90 THR A C 1
ATOM 670 O O . THR A 1 90 ? -19.182 5.131 9.021 1.00 94.75 90 THR A O 1
ATOM 673 N N . ARG A 1 91 ? -18.112 5.352 10.986 1.00 95.31 91 ARG A N 1
ATOM 674 C CA . ARG A 1 91 ? -17.077 6.288 10.543 1.00 95.31 91 ARG A CA 1
ATOM 675 C C . ARG A 1 91 ? -15.707 5.648 10.701 1.00 95.31 91 ARG A C 1
ATOM 677 O O . ARG A 1 91 ? -15.525 4.771 11.540 1.00 95.31 91 ARG A O 1
ATOM 684 N N . TYR A 1 92 ? -14.749 6.116 9.912 1.00 94.12 92 TYR A N 1
ATOM 685 C CA . TYR A 1 92 ? -13.363 5.664 9.955 1.00 94.12 92 TYR A CA 1
ATOM 686 C C . TYR A 1 92 ? -12.438 6.824 10.303 1.00 94.12 92 TYR A C 1
ATOM 688 O O . TYR A 1 92 ? -12.696 7.971 9.930 1.00 94.12 92 TYR A O 1
ATOM 696 N N . GLU A 1 93 ? -11.349 6.507 10.988 1.00 94.69 93 GLU A N 1
ATOM 697 C CA . GLU A 1 93 ? -10.258 7.429 11.281 1.00 94.69 93 GLU A CA 1
ATOM 698 C C . GLU A 1 93 ? -8.933 6.897 10.731 1.00 94.69 93 GLU A C 1
ATOM 700 O O . GLU A 1 93 ? -8.757 5.690 10.555 1.00 94.69 93 GLU A O 1
ATOM 705 N N . VAL A 1 94 ? -7.991 7.810 10.482 1.00 95.56 94 VAL A N 1
ATOM 706 C CA . VAL A 1 94 ? -6.588 7.451 10.249 1.00 95.56 94 VAL A CA 1
ATOM 707 C C . VAL A 1 94 ? -5.977 7.140 11.608 1.00 95.56 94 VAL A C 1
ATOM 709 O O . VAL A 1 94 ? -5.665 8.054 12.371 1.00 95.56 94 VAL A O 1
ATOM 712 N N . ALA A 1 95 ? -5.859 5.850 11.909 1.00 93.88 95 ALA A N 1
ATOM 713 C CA . ALA A 1 95 ? -5.316 5.362 13.167 1.00 93.88 95 ALA A CA 1
ATOM 714 C C . ALA A 1 95 ? -3.819 5.660 13.273 1.00 93.88 95 ALA A C 1
ATOM 716 O O . ALA A 1 95 ? -3.331 6.040 14.334 1.00 93.88 95 ALA A O 1
ATOM 717 N N . GLU A 1 96 ? -3.105 5.485 12.161 1.00 95.06 96 GLU A N 1
ATOM 718 C CA . GLU A 1 96 ? -1.654 5.589 12.091 1.00 95.06 96 GLU A CA 1
ATOM 719 C C . GLU A 1 96 ? -1.209 5.869 10.648 1.00 95.06 96 GLU A C 1
ATOM 721 O O . GLU A 1 96 ? -1.884 5.481 9.689 1.00 95.06 96 GLU A O 1
ATOM 726 N N . ILE A 1 97 ? -0.055 6.519 10.496 1.00 96.44 97 ILE A N 1
ATOM 727 C CA . ILE A 1 97 ? 0.723 6.498 9.255 1.00 96.44 97 ILE A CA 1
ATOM 728 C C . ILE A 1 97 ? 2.040 5.792 9.562 1.00 96.44 97 ILE A C 1
ATOM 730 O O . ILE A 1 97 ? 2.857 6.300 10.327 1.00 96.44 97 ILE A O 1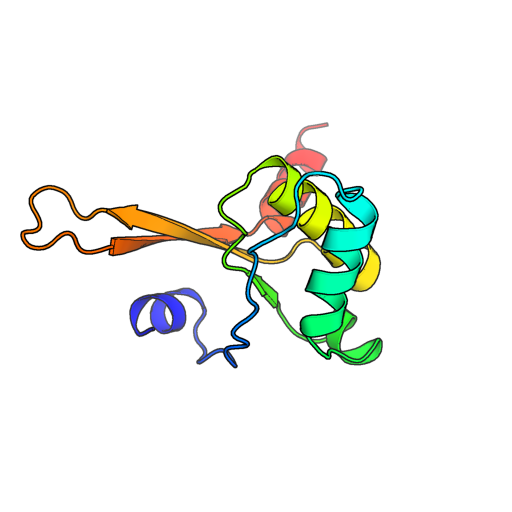
ATOM 734 N N . LEU A 1 98 ? 2.236 4.616 8.973 1.00 96.44 98 LEU A N 1
ATOM 735 C CA . LEU A 1 98 ? 3.410 3.788 9.204 1.00 96.44 98 LEU A CA 1
ATOM 736 C C . LEU A 1 98 ? 4.515 4.172 8.225 1.00 96.44 98 LEU A C 1
ATOM 738 O O . LEU A 1 98 ? 4.315 4.136 7.010 1.00 96.44 98 LEU A O 1
ATOM 742 N N . ASN A 1 99 ? 5.708 4.462 8.741 1.00 96.62 99 ASN A N 1
ATOM 743 C CA . ASN A 1 99 ? 6.905 4.603 7.918 1.00 96.62 99 ASN A CA 1
ATOM 744 C C . ASN A 1 99 ? 7.549 3.223 7.704 1.00 96.62 99 ASN A C 1
ATOM 746 O O . ASN A 1 99 ? 8.361 2.760 8.509 1.00 96.62 99 ASN A O 1
ATOM 750 N N . LEU A 1 100 ? 7.176 2.554 6.609 1.00 97.56 100 LEU A N 1
ATOM 751 C CA . LEU A 1 100 ? 7.675 1.215 6.282 1.00 97.56 100 LEU A CA 1
ATOM 752 C C . LEU A 1 100 ? 9.191 1.199 6.031 1.00 97.56 100 LEU A C 1
ATOM 754 O O . LEU A 1 100 ? 9.863 0.209 6.331 1.00 97.56 100 LEU A O 1
ATOM 758 N N . GLN A 1 101 ? 9.748 2.302 5.527 1.00 96.94 101 GLN A N 1
ATOM 759 C CA . GLN A 1 101 ? 11.185 2.437 5.325 1.00 96.94 101 GLN A CA 1
ATOM 760 C C . GLN A 1 101 ? 11.936 2.500 6.661 1.00 96.94 101 GLN A C 1
ATOM 762 O O . GLN A 1 101 ? 12.919 1.776 6.830 1.00 96.94 101 GLN A O 1
ATOM 767 N N . ALA A 1 102 ? 11.433 3.261 7.637 1.00 97.19 102 ALA A N 1
ATOM 768 C CA . ALA A 1 102 ? 12.000 3.301 8.986 1.00 97.19 102 ALA A CA 1
ATOM 769 C C . ALA A 1 102 ? 11.924 1.930 9.681 1.00 97.19 102 ALA A C 1
ATOM 771 O O . ALA A 1 102 ? 12.882 1.511 10.329 1.00 97.19 102 ALA A O 1
ATOM 772 N N . ILE A 1 103 ? 10.832 1.176 9.487 1.00 97.44 103 I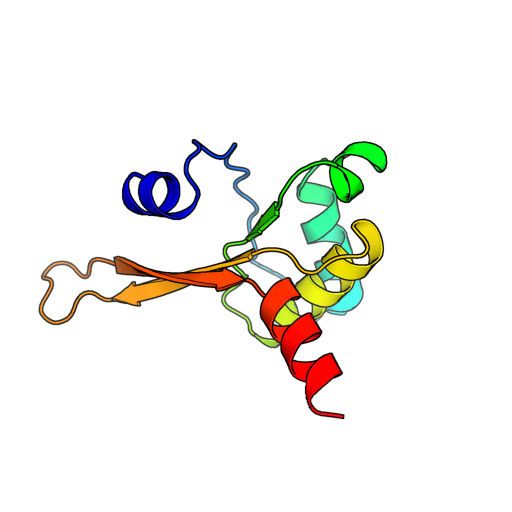LE A N 1
ATOM 773 C CA . ILE A 1 103 ? 10.717 -0.205 9.991 1.00 97.44 103 ILE A CA 1
ATOM 774 C C . ILE A 1 103 ? 11.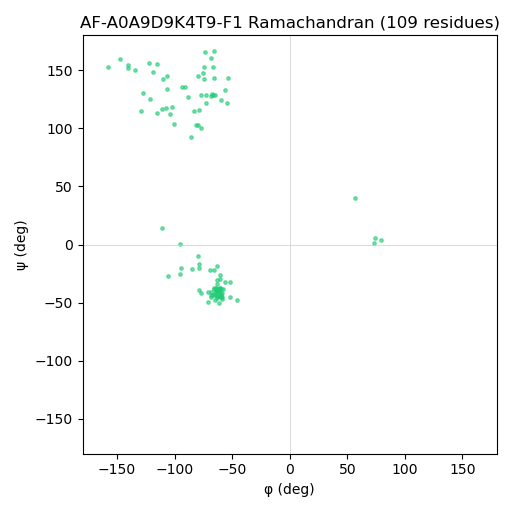828 -1.092 9.406 1.00 97.44 103 ILE A C 1
ATOM 776 O O . ILE A 1 103 ? 12.468 -1.852 10.141 1.00 97.44 103 ILE A O 1
ATOM 780 N N . ARG A 1 104 ? 12.091 -0.987 8.095 1.00 96.69 104 ARG A N 1
ATOM 781 C CA . ARG A 1 104 ? 13.180 -1.720 7.429 1.00 96.69 104 ARG A CA 1
ATOM 782 C C . ARG A 1 104 ? 14.550 -1.328 7.983 1.00 96.69 104 ARG A C 1
ATOM 784 O O . ARG A 1 104 ? 15.393 -2.197 8.206 1.00 96.69 104 ARG A O 1
ATOM 791 N N . GLU A 1 105 ? 14.792 -0.037 8.175 1.00 97.88 105 GLU A N 1
ATOM 792 C CA . GLU A 1 105 ? 16.052 0.490 8.708 1.00 97.88 105 GLU A CA 1
ATOM 793 C C . GLU A 1 105 ? 16.307 0.006 10.135 1.00 97.88 105 GLU A C 1
ATOM 795 O O . GLU A 1 105 ? 17.385 -0.514 10.421 1.00 97.88 105 GLU A O 1
ATOM 800 N N . GLU A 1 106 ? 15.296 0.059 11.000 1.00 98.06 106 GLU A N 1
ATOM 801 C CA . GLU A 1 106 ? 15.395 -0.437 12.372 1.00 98.06 106 GLU A CA 1
ATOM 802 C C . GLU A 1 106 ? 15.579 -1.962 12.420 1.00 98.06 106 GLU A C 1
ATOM 804 O O . GLU A 1 106 ? 16.349 -2.492 13.219 1.00 98.06 106 GLU A O 1
ATOM 809 N N . ALA A 1 107 ? 14.927 -2.714 11.528 1.00 97.75 107 ALA A N 1
ATOM 810 C CA . ALA A 1 107 ? 15.191 -4.147 11.384 1.00 97.75 107 ALA A CA 1
ATOM 811 C C . ALA A 1 107 ? 16.655 -4.437 11.006 1.00 97.75 107 ALA A C 1
ATOM 813 O O . ALA A 1 107 ? 17.251 -5.370 11.539 1.00 97.75 107 ALA A O 1
ATOM 814 N N . ARG A 1 108 ? 17.274 -3.614 10.146 1.00 96.31 108 ARG A N 1
ATOM 815 C CA . ARG A 1 108 ? 18.691 -3.761 9.764 1.00 96.31 108 ARG A CA 1
ATOM 816 C C . ARG A 1 108 ? 19.675 -3.450 10.886 1.00 96.31 108 ARG A C 1
ATOM 818 O O . ARG A 1 108 ? 20.808 -3.909 10.788 1.00 96.31 108 ARG A O 1
ATOM 825 N N . ARG A 1 109 ? 19.283 -2.683 11.905 1.00 97.44 109 ARG A N 1
ATOM 826 C CA . ARG A 1 109 ? 20.123 -2.395 13.081 1.00 97.44 109 ARG A CA 1
ATOM 827 C C . ARG A 1 109 ? 20.157 -3.543 14.091 1.00 97.44 109 ARG A C 1
ATOM 829 O O . ARG A 1 109 ? 21.063 -3.587 14.912 1.00 97.44 109 ARG A O 1
ATOM 836 N N . ARG A 1 110 ? 19.174 -4.448 14.039 1.00 96.62 110 ARG A N 1
ATOM 837 C CA . ARG A 1 110 ? 18.992 -5.563 14.987 1.00 96.62 110 ARG A CA 1
ATOM 838 C C . ARG A 1 110 ? 19.600 -6.894 14.523 1.00 96.62 110 ARG A C 1
ATOM 840 O O . ARG A 1 110 ? 19.429 -7.890 15.219 1.00 96.62 110 ARG A O 1
ATOM 847 N N . ARG A 1 111 ? 20.233 -6.924 13.349 1.00 89.00 111 ARG A N 1
ATOM 848 C CA . ARG A 1 111 ? 20.854 -8.123 12.764 1.00 89.00 111 ARG A CA 1
ATOM 849 C C . ARG A 1 111 ? 22.346 -8.189 13.053 1.00 89.00 111 ARG A C 1
ATOM 851 O O . ARG A 1 111 ? 22.952 -7.101 13.166 1.00 89.00 111 ARG A O 1
#

Mean predicted aligned error: 3.16 Å

Sequence (111 aa):
MARIVEIVGATPEVRAIESQIDRERPLAVVAAELADRASLTPDEWQTIPLLINPPALAPLAVALLAEIHGRSGQFPAMVNIRPIAGSIPTRYEVAEILNLQAIREEARRRR

Radius of gyration: 15.27 Å; Cα contacts (8 Å, |Δi|>4): 112; chains: 1; bounding box: 44×34×33 Å

Nearest PDB structures (foldseek):
  2igb-assembly1_A-2  TM=5.272E-01  e=1.612E-01  [Bacillus] caldolyticus
  4p3k-assembly1_A  TM=4.676E-01  e=1.023E-01  synthetic construct
  4p83-assembly1_C  TM=4.677E-01  e=9.957E-01  synthetic construct
  4p84-assembly1_A  TM=4.238E-01  e=1.063E+00  synthetic construct
  1ufr-assembly2_D  TM=4.401E-01  e=1.471E+00  Thermus thermophilus